Protein AF-A0AA40DHW9-F1 (afdb_monomer)

Organism: NCBI:txid314023

Foldseek 3Di:
DVVVVVVVCCCVQPVCLCPPDPCNPFAALDPCASRALPVVVVCVVVVNNVVSVVVSCVPRHQWHRNHNPDIDGRDDVVVCCVVVVPDDDPPVCVVCCVVPDD

Mean predicted aligned error: 4.31 Å

Sequence (102 aa):
VAAALFAFLTYRFIFWPAFFSPLAQIPNAHWSAPFSRFWILRVRFSHRENRTLHAAHRRLGAVVRVGPNELSIGDLDGVRTVYQGGFEKTSWYSVFDNYGYV

Structure (mmCIF, N/CA/C/O backbone):
data_AF-A0AA40DHW9-F1
#
_entry.id   AF-A0AA40DHW9-F1
#
loop_
_atom_site.group_PDB
_atom_site.id
_atom_site.type_symbol
_atom_site.label_atom_id
_atom_site.label_alt_id
_atom_site.label_comp_id
_atom_site.label_asym_id
_atom_site.label_entity_id
_atom_site.label_seq_id
_atom_site.pdbx_PDB_ins_code
_atom_site.Cartn_x
_atom_site.Cartn_y
_atom_site.Cartn_z
_atom_site.occupancy
_atom_site.B_iso_or_equiv
_atom_site.auth_seq_id
_atom_site.auth_comp_id
_atom_site.auth_asym_id
_atom_site.auth_atom_id
_atom_site.pdbx_PDB_model_num
ATOM 1 N N . VAL A 1 1 ? 25.346 -11.043 -17.309 1.00 87.75 1 VAL A N 1
ATOM 2 C CA . VAL A 1 1 ? 24.806 -9.718 -16.903 1.00 87.75 1 VAL A CA 1
ATOM 3 C C . VAL A 1 1 ? 23.286 -9.645 -17.045 1.00 87.75 1 VAL A C 1
ATOM 5 O O . VAL A 1 1 ? 22.631 -9.458 -16.031 1.00 87.75 1 VAL A O 1
ATOM 8 N N . ALA A 1 2 ? 22.704 -9.874 -18.232 1.00 94.19 2 ALA A N 1
ATOM 9 C CA . ALA A 1 2 ? 21.247 -9.785 -18.439 1.00 94.19 2 ALA A CA 1
ATOM 10 C C . ALA A 1 2 ? 20.409 -10.697 -17.515 1.00 94.19 2 ALA A C 1
ATOM 12 O O . ALA A 1 2 ? 19.457 -10.230 -16.900 1.00 94.19 2 ALA A O 1
ATOM 13 N N . ALA A 1 3 ? 20.800 -11.966 -17.343 1.00 96.00 3 ALA A N 1
ATOM 14 C CA . ALA A 1 3 ? 20.094 -12.897 -16.454 1.00 96.00 3 ALA A CA 1
ATOM 15 C C . ALA A 1 3 ? 20.146 -12.476 -14.972 1.00 96.00 3 ALA A C 1
ATOM 17 O O . ALA A 1 3 ? 19.140 -12.544 -14.272 1.00 96.00 3 ALA A O 1
ATOM 18 N N . ALA A 1 4 ? 21.299 -11.986 -14.504 1.00 96.62 4 ALA A N 1
ATOM 19 C CA . ALA A 1 4 ? 21.457 -11.491 -13.135 1.00 96.62 4 ALA A CA 1
ATOM 20 C C . ALA A 1 4 ? 20.624 -10.222 -12.892 1.00 96.62 4 ALA A C 1
ATOM 22 O O . ALA A 1 4 ? 19.980 -10.099 -11.854 1.00 96.62 4 ALA A O 1
ATOM 23 N N . LEU A 1 5 ? 20.578 -9.314 -13.873 1.00 97.69 5 LEU A N 1
ATOM 24 C CA . LEU A 1 5 ? 19.725 -8.128 -13.821 1.00 97.69 5 LEU A CA 1
ATOM 25 C C . LEU A 1 5 ? 18.243 -8.516 -13.787 1.00 97.69 5 LEU A C 1
ATOM 27 O O . LEU A 1 5 ? 17.499 -8.016 -12.950 1.00 97.69 5 LEU A O 1
ATOM 31 N N . PHE A 1 6 ? 17.819 -9.442 -14.647 1.00 97.50 6 PHE A N 1
ATOM 32 C CA . PHE A 1 6 ? 16.447 -9.944 -14.662 1.00 97.50 6 PHE A CA 1
ATOM 33 C C . PHE A 1 6 ? 16.053 -10.571 -13.317 1.00 97.50 6 PHE A C 1
ATOM 35 O O . PHE A 1 6 ? 15.005 -10.235 -12.763 1.00 97.50 6 PHE A O 1
ATOM 42 N N . ALA A 1 7 ? 16.913 -11.422 -12.751 1.00 97.56 7 ALA A N 1
ATOM 43 C CA . ALA A 1 7 ? 16.692 -12.024 -11.441 1.00 97.56 7 ALA A CA 1
ATOM 44 C C . ALA A 1 7 ? 16.596 -10.961 -10.335 1.00 97.56 7 ALA A C 1
ATOM 46 O O . ALA A 1 7 ? 15.662 -10.989 -9.534 1.00 97.56 7 ALA A O 1
ATOM 47 N N . PHE A 1 8 ? 17.506 -9.981 -10.329 1.00 97.69 8 PHE A N 1
ATOM 48 C CA . PHE A 1 8 ? 17.500 -8.885 -9.361 1.00 97.69 8 PHE A CA 1
ATOM 49 C C . PHE A 1 8 ? 16.223 -8.038 -9.443 1.00 97.69 8 PHE A C 1
ATOM 51 O O . PHE A 1 8 ? 15.598 -7.767 -8.419 1.00 97.69 8 PHE A O 1
ATOM 58 N N . LEU A 1 9 ? 15.793 -7.656 -10.649 1.00 97.50 9 LEU A N 1
ATOM 59 C CA . LEU A 1 9 ? 14.568 -6.878 -10.850 1.00 97.50 9 LEU A CA 1
ATOM 60 C C . LEU A 1 9 ? 13.330 -7.672 -10.418 1.00 97.50 9 LEU A C 1
ATOM 62 O O . LEU A 1 9 ? 12.476 -7.146 -9.706 1.00 97.50 9 LEU A O 1
ATOM 66 N N . THR A 1 10 ? 13.262 -8.954 -10.776 1.00 96.88 10 THR A N 1
ATOM 67 C CA . THR A 1 10 ? 12.165 -9.843 -10.367 1.00 96.88 10 THR A CA 1
ATOM 68 C C . THR A 1 10 ? 12.104 -9.960 -8.844 1.00 96.88 10 THR A C 1
ATOM 70 O O . THR A 1 10 ? 11.043 -9.790 -8.242 1.00 96.88 10 THR A O 1
ATOM 73 N N . TYR A 1 11 ? 13.249 -10.169 -8.191 1.00 96.94 11 TYR A N 1
ATOM 74 C CA . TYR A 1 11 ? 13.334 -10.187 -6.734 1.00 96.94 11 TYR A CA 1
ATOM 75 C C . TYR A 1 11 ? 12.863 -8.862 -6.121 1.00 96.94 11 TYR A C 1
ATOM 77 O O . TYR A 1 11 ? 11.999 -8.850 -5.244 1.00 96.94 11 TYR A O 1
ATOM 85 N N . ARG A 1 12 ? 13.377 -7.733 -6.617 1.00 96.38 12 ARG A N 1
ATOM 86 C CA . ARG A 1 12 ? 13.146 -6.407 -6.037 1.00 96.38 12 ARG A CA 1
ATOM 87 C C . ARG A 1 12 ? 11.726 -5.874 -6.235 1.00 96.38 12 ARG A C 1
ATOM 89 O O . ARG A 1 12 ? 11.242 -5.146 -5.363 1.00 96.38 12 ARG A O 1
ATOM 96 N N . PHE A 1 13 ? 11.088 -6.182 -7.363 1.00 95.56 13 PHE A N 1
ATOM 97 C CA . PHE A 1 13 ? 9.781 -5.631 -7.738 1.00 95.56 13 PHE A CA 1
ATOM 98 C C . PHE A 1 13 ? 8.621 -6.617 -7.586 1.00 95.56 13 PHE A C 1
ATOM 100 O O . PHE A 1 13 ? 7.480 -6.168 -7.543 1.00 95.56 13 PHE A O 1
ATOM 107 N N . ILE A 1 14 ? 8.884 -7.922 -7.463 1.00 95.50 14 ILE A N 1
ATOM 108 C CA . ILE A 1 14 ? 7.839 -8.939 -7.277 1.00 95.50 14 ILE A CA 1
ATOM 109 C C . ILE A 1 14 ? 7.976 -9.596 -5.901 1.00 95.50 14 ILE A C 1
ATOM 111 O O . ILE A 1 14 ? 7.112 -9.428 -5.045 1.00 95.50 14 ILE A O 1
ATOM 115 N N . PHE A 1 15 ? 9.074 -10.297 -5.628 1.00 96.62 15 PHE A N 1
ATOM 116 C CA . PHE A 1 15 ? 9.171 -11.081 -4.391 1.00 96.62 15 PHE A CA 1
ATOM 117 C C . PHE A 1 15 ? 9.261 -10.211 -3.130 1.00 96.62 15 PHE A C 1
ATOM 119 O O . PHE A 1 15 ? 8.547 -10.450 -2.157 1.00 96.62 15 PHE A O 1
ATOM 126 N N . TRP A 1 16 ? 10.084 -9.163 -3.157 1.00 96.56 16 TRP A N 1
ATOM 127 C CA . TRP A 1 16 ? 10.252 -8.247 -2.030 1.00 96.56 16 TRP A CA 1
ATOM 128 C C . TRP A 1 16 ? 8.942 -7.590 -1.563 1.00 96.56 16 TRP A C 1
ATOM 130 O O . TRP A 1 16 ? 8.574 -7.777 -0.402 1.00 96.56 16 TRP A O 1
ATOM 140 N N . PRO A 1 17 ? 8.194 -6.854 -2.409 1.00 96.00 17 PRO A N 1
ATOM 141 C CA . PRO A 1 17 ? 6.962 -6.204 -1.965 1.00 96.00 17 PRO A CA 1
ATOM 142 C C . PRO A 1 17 ? 5.869 -7.186 -1.530 1.00 96.00 17 PRO A C 1
ATOM 144 O O . PRO A 1 17 ? 5.068 -6.834 -0.660 1.00 96.00 17 PRO A O 1
ATOM 147 N N . ALA A 1 18 ? 5.826 -8.385 -2.120 1.00 95.00 18 ALA A N 1
ATOM 148 C CA . ALA A 1 18 ? 4.813 -9.390 -1.820 1.00 95.00 18 ALA A CA 1
ATOM 149 C C . ALA A 1 18 ? 5.055 -10.111 -0.489 1.00 95.00 18 ALA A C 1
ATOM 151 O O . ALA A 1 18 ? 4.102 -10.303 0.260 1.00 95.00 18 ALA A O 1
ATOM 152 N N . PHE A 1 19 ? 6.304 -10.490 -0.196 1.00 95.69 19 PHE A N 1
ATOM 153 C CA . PHE A 1 19 ? 6.605 -11.427 0.895 1.00 95.69 19 PHE A CA 1
ATOM 154 C C . PHE A 1 19 ? 7.520 -10.861 1.982 1.00 95.69 19 PHE A C 1
ATOM 156 O O . PHE A 1 19 ? 7.402 -11.262 3.134 1.00 95.69 19 PHE A O 1
ATOM 163 N N . PHE A 1 20 ? 8.420 -9.937 1.639 1.00 95.81 20 PHE A N 1
ATOM 164 C CA . PHE A 1 20 ? 9.495 -9.507 2.544 1.00 95.81 20 PHE A CA 1
ATOM 165 C C . PHE A 1 20 ? 9.346 -8.069 3.048 1.00 95.81 20 PHE A C 1
ATOM 167 O O . PHE A 1 20 ? 10.008 -7.676 4.004 1.00 95.81 20 PHE A O 1
ATOM 174 N N . SER A 1 21 ? 8.485 -7.261 2.423 1.00 95.06 21 SER A N 1
ATOM 175 C CA . SER A 1 21 ? 8.234 -5.903 2.907 1.00 95.06 21 SER A CA 1
ATOM 176 C C . SER A 1 21 ? 7.586 -5.925 4.300 1.00 95.06 21 SER A C 1
ATOM 178 O O . SER A 1 21 ? 6.760 -6.800 4.557 1.00 95.06 21 SER A O 1
ATOM 180 N N . PRO A 1 22 ? 7.842 -4.930 5.170 1.00 95.12 22 PRO A N 1
ATOM 181 C CA . PRO A 1 22 ? 7.184 -4.843 6.480 1.00 95.12 22 PRO A CA 1
ATOM 182 C C . PRO A 1 22 ? 5.646 -4.818 6.406 1.00 95.12 22 PRO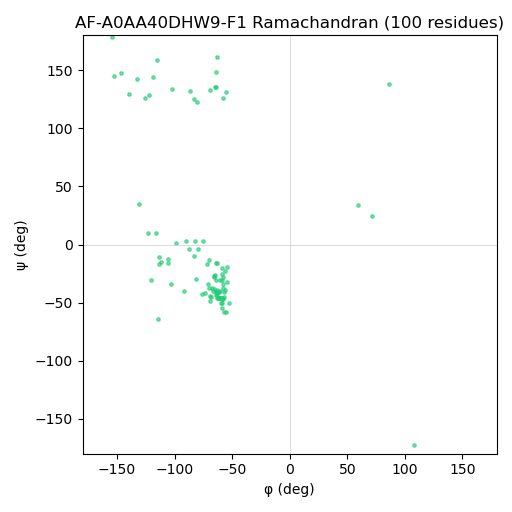 A C 1
ATOM 184 O O . PRO A 1 22 ? 4.963 -5.177 7.363 1.00 95.12 22 PRO A O 1
ATOM 187 N N . LEU A 1 23 ? 5.096 -4.419 5.252 1.00 96.25 23 LEU A N 1
ATOM 188 C CA . LEU A 1 23 ? 3.663 -4.380 4.972 1.00 96.25 23 LEU A CA 1
ATOM 189 C C . LEU A 1 23 ? 3.111 -5.715 4.429 1.00 96.25 23 LEU A C 1
ATOM 191 O O . LEU A 1 23 ? 1.909 -5.815 4.211 1.00 96.25 23 LEU A O 1
ATOM 195 N N . ALA A 1 24 ? 3.943 -6.736 4.188 1.00 95.69 24 ALA A N 1
ATOM 196 C CA . ALA A 1 24 ? 3.511 -8.026 3.629 1.00 95.69 24 ALA A CA 1
ATOM 197 C C . ALA A 1 24 ? 2.584 -8.813 4.572 1.00 95.69 24 ALA A C 1
ATOM 199 O O . ALA A 1 24 ? 1.740 -9.573 4.109 1.00 95.69 24 ALA A O 1
ATOM 200 N N . GLN A 1 25 ? 2.703 -8.586 5.884 1.00 96.19 25 GLN A N 1
ATOM 201 C CA . GLN A 1 25 ? 1.815 -9.159 6.903 1.00 96.19 25 GLN A CA 1
ATOM 202 C C . GLN A 1 25 ? 0.405 -8.548 6.904 1.00 96.19 25 GLN A C 1
ATOM 204 O O . GLN A 1 25 ? -0.513 -9.113 7.492 1.00 96.19 25 GLN A O 1
ATOM 209 N N . ILE A 1 26 ? 0.224 -7.386 6.268 1.00 97.69 26 ILE A N 1
ATOM 210 C CA . ILE A 1 26 ? -1.059 -6.688 6.243 1.00 97.69 26 ILE A CA 1
ATOM 211 C C . ILE A 1 2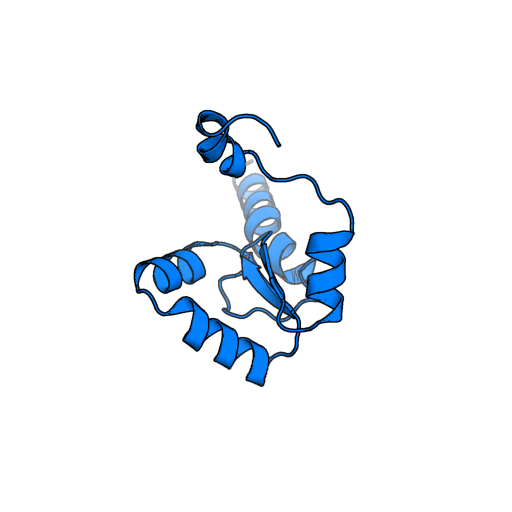6 ? -1.908 -7.221 5.080 1.00 97.69 26 ILE A C 1
ATOM 213 O O . ILE A 1 26 ? -1.416 -7.282 3.948 1.00 97.69 26 ILE A O 1
ATOM 217 N N . PRO A 1 27 ? -3.193 -7.556 5.306 1.00 97.75 27 PRO A N 1
ATOM 218 C CA . PRO A 1 27 ? -4.082 -8.014 4.247 1.00 97.75 27 PRO A CA 1
ATOM 219 C C . PRO A 1 27 ? -4.171 -7.024 3.081 1.00 97.75 27 PRO A C 1
ATOM 221 O O . PRO A 1 27 ? -4.422 -5.832 3.263 1.00 97.75 27 PRO A O 1
ATOM 224 N N . ASN A 1 28 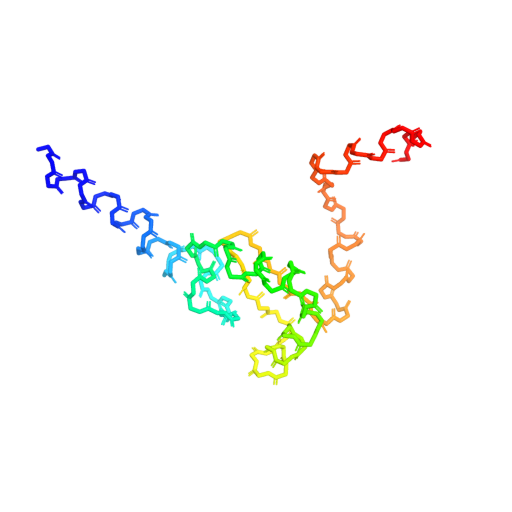? -4.011 -7.527 1.858 1.00 98.06 28 ASN A N 1
ATOM 225 C CA . ASN A 1 28 ? -4.102 -6.718 0.647 1.00 98.06 28 ASN A CA 1
ATOM 226 C C . ASN A 1 28 ? -5.566 -6.492 0.250 1.00 98.06 28 ASN A C 1
ATOM 228 O O . ASN A 1 28 ? -6.284 -7.450 -0.033 1.00 98.06 28 ASN A O 1
ATOM 232 N N . ALA A 1 29 ? -5.993 -5.231 0.135 1.00 97.81 29 ALA A N 1
ATOM 233 C CA . ALA A 1 29 ? -7.327 -4.887 -0.369 1.00 97.81 29 ALA A CA 1
ATOM 234 C C . ALA A 1 29 ? -7.516 -5.288 -1.846 1.00 97.81 29 ALA A C 1
ATOM 236 O O . ALA A 1 29 ? -8.631 -5.548 -2.298 1.00 97.81 29 ALA A O 1
ATOM 237 N N . HIS A 1 30 ? -6.413 -5.365 -2.593 1.00 98.06 30 HIS A N 1
ATOM 238 C CA . HIS A 1 30 ? -6.359 -5.840 -3.970 1.00 98.06 30 HIS A CA 1
ATOM 239 C C . HIS A 1 30 ? -5.029 -6.548 -4.231 1.00 98.06 30 HIS A C 1
ATOM 241 O O . HIS A 1 30 ? -4.001 -6.145 -3.692 1.00 98.06 30 HIS A O 1
ATOM 247 N N . TRP A 1 31 ? -5.014 -7.563 -5.099 1.00 97.00 31 TRP A N 1
ATOM 248 C CA . TRP A 1 31 ? -3.808 -8.355 -5.393 1.00 97.00 31 TRP A CA 1
ATOM 249 C C . TRP A 1 31 ? -2.638 -7.508 -5.912 1.00 97.00 31 TRP A C 1
ATOM 251 O O . TRP A 1 31 ? -1.481 -7.858 -5.705 1.00 97.00 31 TRP A O 1
ATOM 261 N N . SER A 1 32 ? -2.928 -6.377 -6.565 1.00 97.50 32 SER A N 1
ATOM 262 C CA . SER A 1 32 ? -1.901 -5.472 -7.086 1.00 97.50 32 SER A CA 1
ATOM 263 C C . SER A 1 32 ? -1.351 -4.492 -6.044 1.00 97.50 32 SER A C 1
ATOM 265 O O . SER A 1 32 ? -0.394 -3.784 -6.351 1.00 97.50 32 SER A O 1
ATOM 267 N N . ALA A 1 33 ? -1.959 -4.403 -4.854 1.00 97.75 33 ALA A N 1
ATOM 268 C CA . ALA A 1 33 ? -1.606 -3.418 -3.833 1.00 97.75 33 ALA A CA 1
ATOM 269 C C . ALA A 1 33 ? -0.122 -3.470 -3.427 1.00 97.75 33 ALA A C 1
ATOM 271 O O . ALA A 1 33 ? 0.473 -2.401 -3.316 1.00 97.75 33 ALA A O 1
ATOM 272 N N . PRO A 1 34 ? 0.535 -4.642 -3.304 1.00 97.75 34 PRO A N 1
ATOM 273 C CA . PRO A 1 34 ? 1.966 -4.686 -3.016 1.00 97.75 34 PRO A CA 1
ATOM 274 C C . PRO A 1 34 ? 2.850 -4.017 -4.071 1.00 97.75 34 PRO A C 1
ATOM 276 O O . PRO A 1 34 ? 3.911 -3.493 -3.744 1.00 97.75 34 PRO A O 1
ATOM 279 N N . PHE A 1 35 ? 2.418 -4.029 -5.333 1.00 97.19 35 PHE A N 1
ATOM 280 C CA . PHE A 1 35 ? 3.259 -3.688 -6.482 1.00 97.19 35 PHE A CA 1
ATOM 281 C C . PHE A 1 35 ? 2.978 -2.293 -7.034 1.00 97.19 35 PHE A C 1
ATOM 283 O O . PHE A 1 35 ? 3.883 -1.624 -7.524 1.00 97.19 35 PHE A O 1
ATOM 290 N N . SER A 1 36 ? 1.722 -1.843 -6.982 1.00 97.00 36 SER A N 1
ATOM 291 C CA . SER A 1 36 ? 1.307 -0.595 -7.618 1.00 97.00 36 SER A CA 1
ATOM 292 C C . SER A 1 36 ? 0.106 0.048 -6.933 1.00 97.00 36 SER A C 1
ATOM 294 O O . SER A 1 36 ? -0.837 -0.622 -6.514 1.00 97.00 36 SER A O 1
ATOM 296 N N . ARG A 1 37 ? 0.105 1.386 -6.910 1.00 97.12 37 ARG A N 1
ATOM 297 C CA . ARG A 1 37 ? -1.030 2.220 -6.476 1.00 97.12 37 ARG A CA 1
ATOM 298 C C . ARG A 1 37 ? -2.118 2.394 -7.539 1.00 97.12 37 ARG A C 1
ATOM 300 O O . ARG A 1 37 ? -3.134 3.026 -7.276 1.00 97.12 37 ARG A O 1
ATOM 307 N N . PHE A 1 38 ? -1.922 1.866 -8.747 1.00 98.19 38 PHE A N 1
ATOM 308 C CA . PHE A 1 38 ? -2.834 2.104 -9.868 1.00 98.19 38 PHE A CA 1
ATOM 309 C C . PHE A 1 38 ? -4.281 1.694 -9.561 1.00 98.19 38 PHE A C 1
ATOM 311 O O . PHE A 1 38 ? -5.212 2.425 -9.889 1.00 98.19 38 PHE A O 1
ATOM 318 N N . TRP A 1 39 ? -4.474 0.558 -8.882 1.00 98.12 39 TRP A N 1
ATOM 319 C CA . TRP A 1 39 ? -5.806 0.098 -8.493 1.00 98.12 39 TRP A CA 1
ATOM 320 C C . TRP A 1 39 ? -6.528 1.119 -7.604 1.00 98.1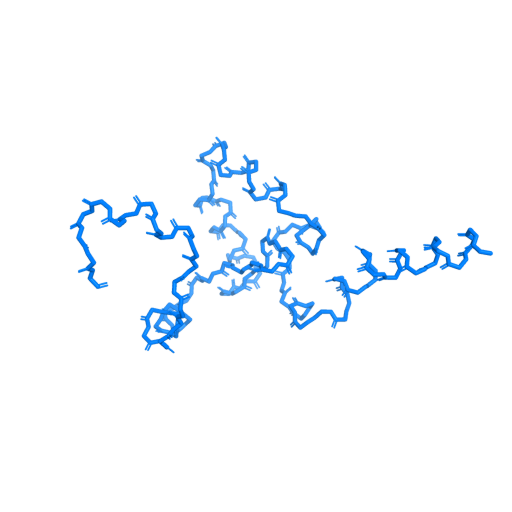2 39 TRP A C 1
ATOM 322 O O . TRP A 1 39 ? -7.622 1.558 -7.960 1.00 98.12 39 TRP A O 1
ATOM 332 N N . ILE A 1 40 ? -5.910 1.545 -6.496 1.00 98.31 40 ILE A N 1
ATOM 333 C CA . ILE A 1 40 ? -6.551 2.483 -5.566 1.00 98.31 40 ILE A CA 1
ATOM 334 C C . ILE A 1 40 ? -6.768 3.853 -6.218 1.00 98.31 40 ILE A C 1
ATOM 33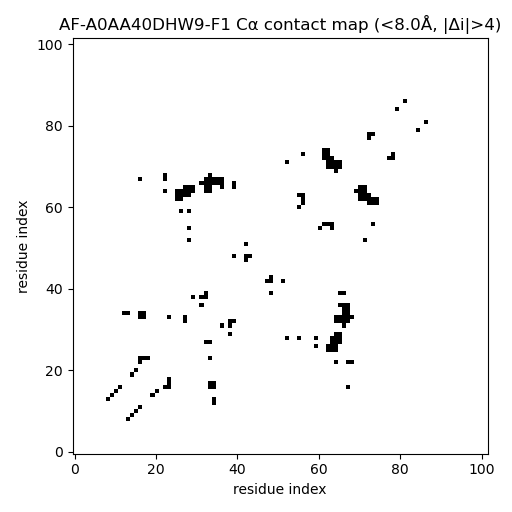6 O O . ILE A 1 40 ? -7.841 4.434 -6.075 1.00 98.31 40 ILE A O 1
ATOM 340 N N . LEU A 1 41 ? -5.820 4.329 -7.033 1.00 98.12 41 LEU A N 1
ATOM 341 C CA . LEU A 1 41 ? -5.980 5.575 -7.787 1.00 98.12 41 LEU A CA 1
ATOM 342 C C . LEU A 1 41 ? -7.157 5.512 -8.765 1.00 98.12 41 LEU A C 1
ATOM 344 O O . LEU A 1 41 ? -7.924 6.466 -8.857 1.00 98.12 41 LEU A O 1
ATOM 348 N N . ARG A 1 42 ? -7.357 4.385 -9.456 1.00 98.44 42 ARG A N 1
ATOM 349 C CA . ARG A 1 42 ? -8.518 4.194 -10.337 1.00 98.44 42 ARG A CA 1
ATOM 350 C C . ARG A 1 42 ? -9.831 4.209 -9.555 1.00 98.44 42 ARG A C 1
ATOM 352 O O . ARG A 1 42 ? -10.811 4.795 -10.017 1.00 98.44 42 ARG A O 1
ATOM 359 N N . VAL A 1 43 ? -9.867 3.574 -8.382 1.00 98.38 43 VAL A N 1
ATOM 360 C CA . VAL A 1 43 ? -11.049 3.573 -7.503 1.00 98.38 43 VAL A CA 1
ATOM 361 C C . VAL A 1 43 ? -11.373 4.992 -7.016 1.00 98.38 43 VAL A C 1
ATOM 363 O O . VAL A 1 43 ? -12.539 5.393 -7.069 1.00 98.38 43 VAL A O 1
ATOM 366 N N . ARG A 1 44 ? -10.352 5.758 -6.608 1.00 97.75 44 ARG A N 1
ATOM 367 C CA . ARG A 1 44 ? -10.453 7.178 -6.227 1.00 97.75 44 ARG A CA 1
ATOM 368 C C . ARG A 1 44 ? -10.964 8.035 -7.375 1.00 97.75 44 ARG A C 1
ATOM 370 O O . ARG A 1 44 ? -11.967 8.721 -7.223 1.00 97.75 44 ARG A O 1
ATOM 377 N N . PHE A 1 45 ? -10.354 7.903 -8.553 1.00 98.06 45 PHE A N 1
ATOM 378 C CA . PHE A 1 45 ? -10.779 8.598 -9.767 1.00 98.06 45 PHE A CA 1
ATOM 379 C C . PHE A 1 45 ? -12.235 8.280 -10.133 1.00 98.06 45 PHE A C 1
ATOM 381 O O . PHE A 1 45 ? -12.978 9.149 -10.568 1.00 98.06 45 PHE A O 1
ATOM 388 N N . SER A 1 46 ? -12.690 7.055 -9.867 1.00 98.06 46 SER A N 1
ATOM 389 C CA . SER A 1 46 ? -14.080 6.638 -10.095 1.00 98.06 46 SER A CA 1
ATOM 390 C C . SER A 1 46 ? -15.045 7.033 -8.969 1.00 98.06 46 SER A C 1
ATOM 392 O O . SER A 1 46 ? -16.207 6.637 -9.017 1.00 98.06 46 SER A O 1
ATOM 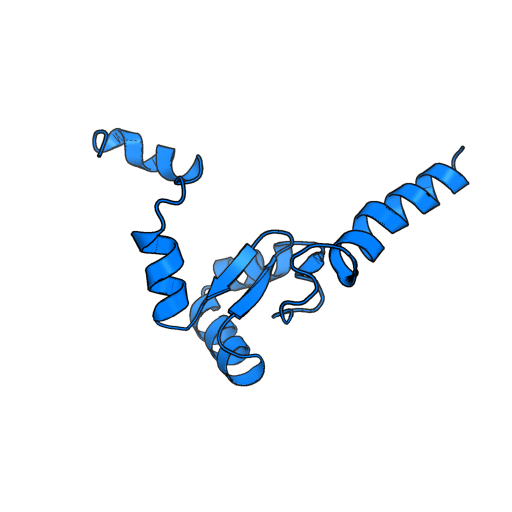394 N N . HIS A 1 47 ? -14.582 7.753 -7.940 1.00 97.81 47 HIS A N 1
ATOM 395 C CA . HIS A 1 47 ? -15.381 8.221 -6.800 1.00 97.81 47 HIS A CA 1
ATOM 396 C C . HIS A 1 47 ? -16.034 7.065 -6.016 1.00 97.81 47 HIS A C 1
ATOM 398 O O . HIS A 1 47 ? -17.153 7.159 -5.510 1.00 97.81 47 HIS A O 1
ATOM 404 N N . ARG A 1 48 ? -15.347 5.915 -5.935 1.00 98.00 48 ARG A N 1
ATOM 405 C CA . ARG A 1 48 ? -15.850 4.693 -5.275 1.00 98.00 48 ARG A CA 1
ATOM 406 C C . ARG A 1 48 ? -15.028 4.268 -4.061 1.00 98.00 48 ARG A C 1
ATOM 408 O O . ARG A 1 48 ? -15.268 3.176 -3.545 1.00 98.00 48 ARG A O 1
ATOM 415 N N . GLU A 1 49 ? -14.096 5.101 -3.602 1.00 97.44 49 GLU A N 1
ATOM 416 C CA . GLU A 1 49 ? -13.152 4.769 -2.526 1.00 97.44 49 GLU A CA 1
ATOM 417 C C . GLU A 1 49 ? -13.864 4.325 -1.250 1.00 97.44 49 GLU A C 1
ATOM 419 O O . GLU A 1 49 ? -13.699 3.174 -0.858 1.00 97.44 49 GLU A O 1
ATOM 424 N N . ASN A 1 50 ? -14.736 5.165 -0.683 1.00 97.06 50 ASN A N 1
ATOM 425 C CA . ASN A 1 50 ? -15.427 4.866 0.577 1.00 97.06 50 ASN A CA 1
ATOM 426 C C . ASN A 1 50 ? -16.135 3.507 0.558 1.00 97.06 50 ASN A C 1
ATOM 428 O O . ASN A 1 50 ? -15.919 2.676 1.432 1.00 97.06 50 ASN A O 1
ATOM 432 N N . ARG A 1 51 ? -16.933 3.234 -0.480 1.00 98.12 51 ARG A N 1
ATOM 433 C CA . ARG A 1 51 ? -17.637 1.949 -0.631 1.00 98.12 51 ARG A CA 1
ATOM 434 C C . ARG A 1 51 ? -16.670 0.774 -0.783 1.00 98.12 51 ARG A C 1
ATOM 436 O O . ARG A 1 51 ? -16.907 -0.285 -0.211 1.00 98.12 51 ARG A O 1
ATOM 443 N N . THR A 1 52 ? -15.604 0.953 -1.559 1.00 98.25 52 THR A N 1
ATOM 444 C CA . THR A 1 52 ? -14.629 -0.110 -1.841 1.00 98.25 52 THR A CA 1
ATOM 445 C C . THR A 1 52 ? -13.818 -0.456 -0.599 1.00 98.25 52 THR A C 1
ATOM 447 O O . THR A 1 52 ? -13.712 -1.627 -0.244 1.00 98.25 52 THR A O 1
ATOM 450 N N . LEU A 1 53 ? -13.286 0.555 0.090 1.00 98.00 53 LEU A N 1
ATOM 451 C CA . LEU A 1 53 ? -12.495 0.365 1.300 1.00 98.00 53 LEU A CA 1
ATOM 452 C C . LEU A 1 53 ? -13.363 -0.105 2.464 1.00 98.00 53 LEU A C 1
ATOM 454 O O . LEU A 1 53 ? -12.946 -1.004 3.183 1.00 98.00 53 LEU A O 1
ATOM 458 N N . HIS A 1 54 ? -14.598 0.386 2.601 1.00 97.81 54 HIS A N 1
ATOM 459 C CA . HIS A 1 54 ? -15.527 -0.130 3.608 1.00 97.81 54 HIS A CA 1
ATOM 460 C C . HIS A 1 54 ? -15.788 -1.632 3.422 1.00 97.81 54 HIS A C 1
ATOM 462 O O . HIS A 1 54 ? -15.694 -2.401 4.378 1.00 97.81 54 HIS A O 1
ATOM 468 N N . ALA A 1 55 ? -16.044 -2.079 2.188 1.00 98.12 55 ALA A N 1
ATOM 469 C CA . ALA A 1 55 ? -16.207 -3.502 1.892 1.00 98.12 55 ALA A CA 1
ATOM 470 C C . ALA A 1 55 ? -14.922 -4.309 2.164 1.00 98.12 55 ALA A C 1
ATOM 472 O O . ALA A 1 55 ? -14.994 -5.413 2.705 1.00 98.12 55 ALA A O 1
ATOM 473 N N . ALA A 1 56 ? -13.749 -3.758 1.835 1.00 98.12 56 ALA A N 1
ATOM 474 C CA . ALA A 1 56 ? -12.466 -4.390 2.132 1.00 98.12 56 ALA A CA 1
ATOM 475 C C . ALA A 1 56 ? -12.248 -4.542 3.645 1.00 98.12 56 ALA A C 1
ATOM 477 O O . ALA A 1 56 ? -11.928 -5.636 4.099 1.00 98.12 56 ALA A O 1
ATOM 478 N N . HIS A 1 57 ? -12.510 -3.495 4.429 1.00 98.06 57 HIS A N 1
ATOM 479 C CA . HIS A 1 57 ? -12.406 -3.523 5.887 1.00 98.06 57 HIS A CA 1
ATOM 480 C C . HIS A 1 57 ? -13.380 -4.518 6.527 1.00 98.06 57 HIS A C 1
ATOM 482 O O . HIS A 1 57 ? -12.996 -5.282 7.410 1.00 98.06 57 HIS A O 1
ATOM 488 N N . ARG A 1 58 ? -14.621 -4.596 6.028 1.00 97.69 58 ARG A N 1
ATOM 489 C CA . ARG A 1 58 ? -15.606 -5.603 6.460 1.00 97.69 58 ARG A CA 1
ATOM 490 C C . ARG A 1 58 ? -15.132 -7.042 6.236 1.00 97.69 58 ARG A C 1
ATOM 492 O O . ARG A 1 58 ? -15.541 -7.925 6.981 1.00 97.69 58 ARG A O 1
ATOM 499 N N . ARG A 1 59 ? -14.311 -7.280 5.208 1.00 97.69 59 ARG A N 1
ATOM 500 C CA . ARG A 1 59 ? -13.812 -8.611 4.835 1.00 97.69 59 ARG A CA 1
ATOM 501 C C . ARG A 1 59 ? -12.471 -8.963 5.482 1.00 97.69 59 ARG A C 1
ATOM 503 O O . ARG A 1 59 ? -12.256 -10.124 5.808 1.00 97.69 59 ARG A O 1
ATOM 510 N N . LEU A 1 60 ? -11.554 -8.003 5.569 1.00 97.81 60 LEU A N 1
ATOM 511 C CA . LEU A 1 60 ? -10.134 -8.236 5.859 1.00 97.81 60 LEU A CA 1
ATOM 512 C C . LEU A 1 60 ? -9.688 -7.674 7.215 1.00 97.81 60 LEU A C 1
ATOM 514 O O . LEU A 1 60 ? -8.592 -7.997 7.662 1.00 97.81 60 LEU A O 1
ATOM 518 N N . GLY A 1 61 ? -10.524 -6.866 7.869 1.00 96.69 61 GLY A N 1
ATOM 519 C CA . GLY A 1 61 ? -10.251 -6.289 9.182 1.00 96.69 61 GLY A CA 1
ATOM 520 C C . GLY A 1 61 ? -9.945 -4.791 9.159 1.00 96.69 61 GLY A C 1
ATOM 521 O O . GLY A 1 61 ? -10.088 -4.099 8.149 1.00 96.69 61 GLY A O 1
ATOM 522 N N . ALA A 1 62 ? -9.541 -4.277 10.319 1.00 96.56 62 ALA A N 1
ATOM 523 C CA . ALA A 1 62 ? -9.384 -2.848 10.581 1.00 96.56 62 ALA A CA 1
ATOM 524 C C . ALA A 1 62 ? -8.280 -2.164 9.762 1.00 96.56 62 ALA A C 1
ATOM 526 O O . ALA A 1 62 ? -8.404 -0.983 9.456 1.00 96.56 62 ALA A O 1
ATOM 527 N N . VAL A 1 63 ? -7.237 -2.888 9.354 1.00 97.56 63 VAL A N 1
ATOM 528 C CA . VAL A 1 63 ? -6.110 -2.335 8.593 1.00 97.56 63 VAL A CA 1
ATOM 529 C C . VAL A 1 63 ? -5.922 -3.142 7.317 1.00 97.56 63 VAL A C 1
ATOM 531 O O . VAL A 1 63 ? -5.782 -4.364 7.364 1.00 97.56 63 VAL A O 1
ATOM 534 N N . VAL A 1 64 ? -5.912 -2.463 6.171 1.00 98.19 64 VAL A N 1
ATOM 535 C CA . VAL A 1 64 ? -5.722 -3.097 4.859 1.00 98.19 64 VAL A CA 1
ATOM 536 C C . VAL A 1 64 ? -4.695 -2.340 4.029 1.00 98.19 64 VAL A C 1
ATOM 538 O O . VAL A 1 64 ? -4.645 -1.112 4.029 1.00 98.19 64 VAL A O 1
ATOM 541 N N . ARG A 1 65 ? -3.876 -3.071 3.275 1.00 98.31 65 ARG A N 1
ATOM 542 C CA . ARG A 1 65 ? -2.893 -2.503 2.351 1.00 98.31 65 ARG A CA 1
ATOM 543 C C . ARG A 1 65 ? -3.562 -2.149 1.028 1.00 98.31 65 ARG A C 1
ATOM 545 O O . ARG A 1 65 ? -4.172 -3.008 0.388 1.00 98.31 65 ARG A O 1
ATOM 552 N N . VAL A 1 66 ? -3.427 -0.894 0.604 1.00 98.19 66 VAL A N 1
ATOM 553 C CA . VAL A 1 66 ? -4.045 -0.362 -0.630 1.00 98.19 66 VAL A CA 1
ATOM 554 C C . VAL A 1 66 ? -3.016 0.016 -1.698 1.00 98.19 66 VAL A C 1
ATOM 556 O O . VAL A 1 66 ? -3.358 0.119 -2.876 1.00 98.19 66 VAL A O 1
ATOM 559 N N . GLY A 1 67 ? -1.748 0.155 -1.304 1.00 97.50 67 GLY A N 1
ATOM 560 C CA . GLY A 1 67 ? -0.621 0.403 -2.196 1.00 97.50 67 GLY A CA 1
ATOM 561 C C . GLY A 1 67 ? 0.708 -0.097 -1.613 1.00 97.50 67 GLY A C 1
ATOM 562 O O . GLY A 1 67 ? 0.744 -0.600 -0.485 1.00 97.50 67 GLY A O 1
ATOM 563 N N . PRO A 1 68 ? 1.827 0.047 -2.353 1.00 96.31 68 PRO A N 1
ATOM 564 C CA . PRO A 1 68 ? 3.107 -0.533 -1.946 1.00 96.31 68 PRO A CA 1
ATOM 565 C C . PRO A 1 68 ? 3.577 -0.043 -0.576 1.00 96.31 68 PRO A C 1
ATOM 567 O O . PRO A 1 68 ? 4.083 -0.844 0.204 1.00 96.31 68 PRO A O 1
ATOM 570 N N . ASN A 1 69 ? 3.325 1.237 -0.284 1.00 95.06 69 ASN A N 1
ATOM 571 C CA . ASN A 1 69 ? 3.669 1.932 0.957 1.00 95.06 69 ASN A CA 1
ATOM 572 C C . ASN A 1 69 ? 2.449 2.691 1.516 1.00 95.06 69 ASN A C 1
ATOM 574 O O . ASN A 1 69 ? 2.584 3.816 1.984 1.00 95.06 69 ASN A O 1
ATOM 578 N N . GLU A 1 70 ? 1.241 2.141 1.360 1.00 95.56 70 GLU A N 1
ATOM 579 C CA . GLU A 1 70 ? -0.002 2.833 1.720 1.00 95.56 70 GLU A CA 1
ATOM 580 C C . GLU A 1 70 ? -0.996 1.871 2.378 1.00 95.56 70 GLU A C 1
ATOM 582 O O . GLU A 1 70 ? -1.285 0.791 1.845 1.00 95.56 70 GLU A O 1
ATOM 587 N N . LEU A 1 71 ? -1.521 2.288 3.531 1.00 96.44 71 LEU A N 1
ATOM 588 C CA . LEU A 1 71 ? -2.488 1.555 4.340 1.00 96.44 71 LEU A CA 1
ATOM 589 C C . LEU A 1 71 ? -3.781 2.362 4.466 1.00 96.44 71 LEU A C 1
ATOM 591 O O . LEU A 1 71 ? -3.750 3.583 4.583 1.00 96.44 71 LEU A O 1
ATOM 595 N N . SER A 1 72 ? -4.906 1.657 4.477 1.00 97.31 72 SER A N 1
ATOM 596 C CA . SER A 1 72 ? -6.195 2.175 4.922 1.00 97.31 72 SER A CA 1
ATOM 597 C C . SER A 1 72 ? -6.469 1.634 6.319 1.00 97.31 72 SER A C 1
ATOM 599 O O . SER A 1 72 ? -6.272 0.441 6.567 1.00 97.31 72 SER A O 1
ATOM 601 N N . ILE A 1 73 ? -6.902 2.513 7.219 1.00 96.88 73 ILE A N 1
ATOM 602 C CA . ILE A 1 73 ? -7.148 2.233 8.635 1.00 96.88 73 ILE A CA 1
ATOM 603 C C . ILE A 1 73 ? -8.608 2.583 8.928 1.00 96.88 73 ILE A C 1
ATOM 605 O O . ILE A 1 73 ? -9.068 3.669 8.581 1.00 96.88 73 ILE A O 1
ATOM 609 N N . GLY A 1 74 ? -9.334 1.644 9.531 1.00 94.31 74 GLY A N 1
ATOM 610 C CA . GLY A 1 74 ? -10.774 1.721 9.773 1.00 94.31 74 GLY A CA 1
ATOM 611 C C . GLY A 1 74 ? -11.180 1.587 11.243 1.00 94.31 74 GLY A C 1
ATOM 612 O O . GLY A 1 74 ? -12.369 1.430 11.512 1.00 94.31 74 GLY A O 1
ATOM 613 N N . ASP A 1 75 ? -10.232 1.615 12.182 1.00 93.62 75 ASP A N 1
ATOM 614 C CA . ASP A 1 75 ? -10.480 1.554 13.625 1.00 93.62 75 ASP A CA 1
ATOM 615 C C . ASP A 1 75 ? -10.060 2.835 14.358 1.00 93.62 75 ASP A C 1
ATOM 617 O O . ASP A 1 75 ? -9.248 3.631 13.884 1.00 93.62 75 ASP A O 1
ATOM 621 N N . LEU A 1 76 ? -10.645 3.035 15.540 1.00 92.81 76 LEU A N 1
ATOM 622 C CA . LEU A 1 76 ? -10.485 4.263 16.314 1.00 92.81 76 LEU A CA 1
ATOM 623 C C . LEU A 1 76 ? -9.059 4.442 16.851 1.00 92.81 76 LEU A C 1
ATOM 625 O O . LEU A 1 76 ? -8.562 5.567 16.891 1.00 92.81 76 LEU A O 1
ATOM 629 N N . ASP A 1 77 ? -8.407 3.356 17.260 1.00 93.88 77 ASP A N 1
ATOM 630 C CA . ASP A 1 77 ? -7.074 3.423 17.853 1.00 93.88 77 ASP A CA 1
ATOM 631 C C . ASP A 1 77 ? -6.024 3.721 16.786 1.00 93.88 77 ASP A C 1
ATOM 633 O O . ASP A 1 77 ? -5.205 4.616 16.983 1.00 93.88 77 ASP A O 1
ATOM 637 N N . GLY A 1 78 ? -6.119 3.099 15.608 1.00 92.44 78 GLY A N 1
ATOM 638 C CA . GLY A 1 78 ? -5.271 3.439 14.470 1.00 92.44 78 GLY A CA 1
ATOM 639 C C . GLY A 1 78 ? -5.431 4.896 1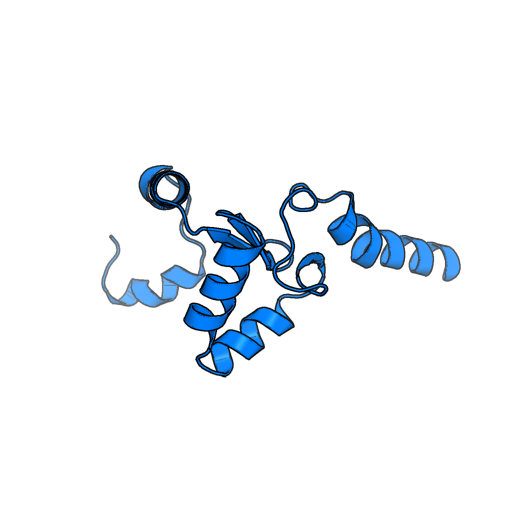4.017 1.00 92.44 78 GLY A C 1
ATOM 640 O O . GLY A 1 78 ? -4.435 5.573 13.748 1.00 92.44 78 GLY A O 1
ATOM 641 N N . VAL A 1 79 ? -6.661 5.426 14.000 1.00 91.94 79 VAL A N 1
ATOM 642 C CA . VAL A 1 79 ? -6.905 6.855 13.723 1.00 91.94 79 VAL A CA 1
ATOM 643 C C . VAL A 1 79 ? -6.234 7.738 14.778 1.00 91.94 79 VAL A C 1
ATOM 645 O O . VAL A 1 79 ? -5.542 8.691 14.418 1.00 91.94 79 VAL A O 1
ATOM 648 N N . ARG A 1 80 ? -6.363 7.417 16.071 1.00 93.31 80 ARG A N 1
ATOM 649 C CA . ARG A 1 80 ? -5.656 8.149 17.136 1.00 93.31 80 ARG A CA 1
ATOM 650 C C . ARG A 1 80 ? -4.146 8.092 16.940 1.00 93.31 80 ARG A C 1
ATOM 652 O O . ARG A 1 80 ? -3.508 9.135 16.998 1.00 93.31 80 ARG A O 1
ATOM 659 N N . THR A 1 81 ? -3.579 6.924 16.643 1.00 94.06 81 THR A N 1
ATOM 660 C CA . THR A 1 81 ? -2.142 6.773 16.391 1.00 94.06 81 THR A CA 1
ATOM 661 C C . THR A 1 81 ? -1.673 7.665 15.245 1.00 94.06 81 THR A C 1
ATOM 663 O O . THR A 1 81 ? -0.689 8.374 15.411 1.00 94.06 81 THR A O 1
ATOM 666 N N . VAL A 1 82 ? -2.369 7.693 14.106 1.00 92.56 82 VAL A N 1
ATOM 667 C CA . VAL A 1 82 ? -1.9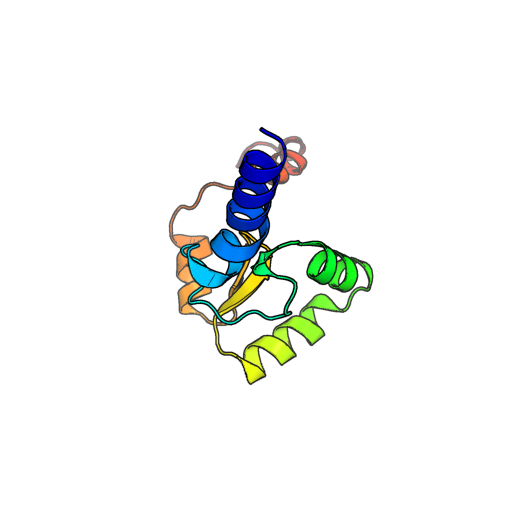42 8.509 12.956 1.00 92.56 82 VAL A CA 1
ATOM 668 C C . VAL A 1 82 ? -2.067 10.007 13.240 1.00 92.56 82 VAL A C 1
ATOM 670 O O . VAL A 1 82 ? -1.140 10.760 12.953 1.00 92.56 82 VAL A O 1
ATOM 673 N N . TYR A 1 83 ? -3.186 10.451 13.815 1.00 89.69 83 TYR A N 1
ATOM 674 C CA . TYR A 1 83 ? -3.438 11.882 14.015 1.00 89.69 83 TYR A CA 1
ATOM 675 C C . TYR A 1 83 ? -2.753 12.466 15.257 1.00 89.69 83 TYR A C 1
ATOM 677 O O . TYR A 1 83 ? -2.421 13.648 15.259 1.00 89.69 83 TYR A O 1
ATOM 685 N N . GLN A 1 84 ? -2.542 11.672 16.309 1.00 92.19 84 GLN A N 1
ATOM 686 C CA . GLN A 1 84 ? -1.941 12.121 17.575 1.00 92.19 84 GLN A CA 1
ATOM 687 C C . GLN A 1 84 ? -0.496 11.644 17.760 1.00 92.19 84 GLN A C 1
ATOM 689 O O . GLN A 1 84 ? 0.198 12.144 18.638 1.00 92.19 84 GLN A O 1
ATOM 694 N N . GLY A 1 85 ? -0.016 10.703 16.942 1.00 88.56 85 GLY A N 1
ATOM 695 C CA . GLY A 1 85 ? 1.328 10.127 17.057 1.00 88.56 85 GLY A CA 1
ATOM 696 C C . GLY A 1 85 ? 2.467 11.021 16.565 1.00 88.56 85 GLY A C 1
ATOM 697 O O . GLY A 1 85 ? 3.609 10.575 16.562 1.00 88.56 85 GLY A O 1
ATOM 698 N N . GLY A 1 86 ? 2.184 12.255 16.136 1.00 88.19 86 GLY A N 1
ATOM 699 C CA . GLY A 1 86 ? 3.214 13.209 15.711 1.00 88.19 86 GLY A CA 1
ATOM 700 C C . GLY A 1 86 ? 3.880 12.870 14.374 1.00 88.19 86 GLY A C 1
ATOM 701 O O . GLY A 1 86 ? 5.014 13.276 14.142 1.00 88.19 86 GLY A O 1
ATOM 702 N N . PHE A 1 87 ? 3.205 12.121 13.497 1.00 89.81 87 PHE A N 1
ATOM 703 C CA . PHE A 1 87 ? 3.722 11.825 12.162 1.00 89.81 87 PHE A CA 1
ATOM 704 C C . PHE A 1 87 ? 3.847 13.099 11.320 1.00 89.81 87 PHE A C 1
ATOM 706 O O . PHE A 1 87 ? 2.930 13.923 11.267 1.00 89.81 87 PHE A O 1
ATOM 713 N N . GLU A 1 88 ? 4.972 13.234 10.621 1.00 89.19 88 GLU A N 1
ATOM 714 C CA . GLU A 1 88 ? 5.198 14.353 9.713 1.00 89.19 88 GLU A CA 1
ATOM 715 C C . GLU A 1 88 ? 4.220 14.310 8.535 1.00 89.19 88 GLU A C 1
ATOM 717 O O . GLU A 1 88 ? 3.985 13.272 7.905 1.00 89.19 88 GLU A O 1
ATOM 722 N N . LYS A 1 89 ? 3.658 15.474 8.206 1.00 86.31 89 LYS A N 1
ATOM 723 C CA . LYS A 1 89 ? 2.856 15.637 6.996 1.00 86.31 89 LYS A CA 1
ATOM 724 C C . LYS A 1 89 ? 3.777 15.531 5.785 1.00 86.31 89 LYS A C 1
ATOM 726 O O . LYS A 1 89 ? 4.821 16.170 5.719 1.00 86.31 89 LYS A O 1
ATOM 731 N N . THR A 1 90 ? 3.370 14.741 4.795 1.00 88.00 90 THR A N 1
ATOM 732 C CA . THR A 1 90 ? 4.114 14.646 3.531 1.00 88.00 90 THR A CA 1
ATOM 733 C C . THR A 1 90 ? 4.135 15.988 2.798 1.00 88.00 90 THR A C 1
ATOM 735 O O . THR A 1 90 ? 3.238 16.810 2.994 1.00 88.00 90 THR A O 1
ATOM 738 N N . SER A 1 91 ? 5.066 16.150 1.854 1.00 90.06 91 SER A N 1
ATOM 739 C CA . SER A 1 91 ? 5.161 17.338 0.994 1.00 90.06 91 SER A CA 1
ATOM 740 C C . SER A 1 91 ? 3.875 17.681 0.239 1.00 90.06 91 SER A C 1
ATOM 742 O O . SER A 1 91 ? 3.712 18.821 -0.162 1.00 90.06 91 SER A O 1
ATOM 744 N N . TRP A 1 92 ? 2.929 16.747 0.079 1.00 85.50 92 TRP A N 1
ATOM 745 C CA . TRP A 1 92 ? 1.609 17.044 -0.486 1.00 85.50 92 TRP A CA 1
ATOM 746 C C . TRP A 1 92 ? 0.884 18.183 0.250 1.00 85.50 92 TRP A C 1
ATOM 748 O O . TRP A 1 92 ? 0.166 18.949 -0.383 1.00 85.50 92 TRP A O 1
ATOM 758 N N . TYR A 1 93 ? 1.098 18.331 1.562 1.00 86.44 93 TYR A N 1
ATOM 759 C CA . TYR A 1 93 ? 0.469 19.392 2.349 1.00 86.44 93 TYR A CA 1
ATOM 760 C C . TYR A 1 93 ? 1.005 20.794 2.045 1.00 86.44 93 TYR A C 1
ATOM 762 O O . TYR A 1 93 ? 0.326 21.752 2.405 1.00 86.44 93 TYR A O 1
ATOM 770 N N . SER A 1 94 ? 2.130 20.933 1.330 1.00 88.56 94 SER A N 1
ATOM 771 C CA . SER A 1 94 ? 2.617 22.253 0.903 1.00 88.56 94 SER A CA 1
ATOM 772 C C . SER A 1 94 ? 1.647 22.962 -0.047 1.00 88.56 94 SER A C 1
ATOM 774 O O . SER A 1 94 ? 1.696 24.177 -0.214 1.00 88.56 94 SER A O 1
ATOM 776 N N . VAL A 1 95 ? 0.693 22.226 -0.632 1.00 88.62 95 VAL A N 1
ATOM 777 C CA . VAL A 1 95 ? -0.418 22.807 -1.397 1.00 88.62 95 VAL A CA 1
ATOM 778 C C . VAL A 1 95 ? -1.266 23.779 -0.569 1.00 88.62 95 VAL A C 1
ATOM 780 O O . VAL A 1 95 ? -1.967 24.598 -1.150 1.00 88.62 95 VAL A O 1
ATOM 783 N N . PHE A 1 96 ? -1.211 23.691 0.765 1.00 85.94 96 PHE A N 1
ATOM 784 C CA . PHE A 1 96 ? -1.929 24.574 1.681 1.00 85.94 96 PHE A CA 1
ATOM 785 C C . PHE A 1 96 ? -1.065 25.710 2.245 1.00 85.94 96 PHE A C 1
ATOM 787 O O . PHE A 1 96 ? -1.584 26.519 3.013 1.00 85.94 96 PHE A O 1
ATOM 794 N N . ASP A 1 97 ? 0.213 25.827 1.864 1.00 87.06 97 ASP A N 1
ATOM 795 C CA . ASP A 1 97 ? 1.116 26.871 2.382 1.00 87.06 97 ASP A CA 1
ATOM 796 C C . ASP A 1 97 ? 0.589 28.289 2.090 1.00 87.06 97 ASP A C 1
ATOM 798 O O . ASP A 1 97 ? 0.857 29.240 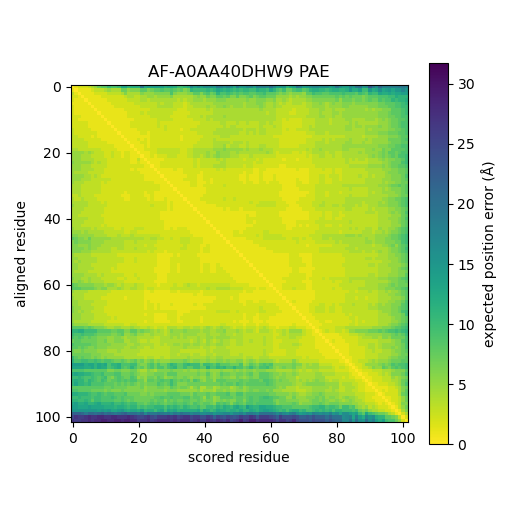2.827 1.00 87.06 97 ASP A O 1
ATOM 802 N N . ASN A 1 98 ? -0.234 28.436 1.047 1.00 87.44 98 ASN A N 1
ATOM 803 C CA . ASN A 1 98 ? -0.891 29.691 0.687 1.00 87.44 98 ASN A CA 1
ATOM 804 C C . ASN A 1 98 ? -1.885 30.205 1.749 1.00 87.44 98 ASN A C 1
ATOM 806 O O . ASN A 1 98 ? -2.291 31.363 1.672 1.00 87.44 98 ASN A O 1
ATOM 810 N N . TYR A 1 99 ? -2.306 29.369 2.703 1.00 83.94 99 TYR A N 1
ATOM 811 C CA . TYR A 1 99 ? -3.208 29.752 3.794 1.00 83.94 99 TYR A CA 1
ATOM 812 C C . TYR A 1 99 ? -2.467 30.250 5.049 1.00 83.94 99 TYR A C 1
ATOM 814 O O . TYR A 1 99 ? -3.115 30.597 6.035 1.00 83.94 99 TYR A O 1
ATOM 822 N N . GLY A 1 100 ? -1.133 30.342 4.998 1.00 73.88 100 GLY A N 1
ATOM 823 C CA . GLY A 1 100 ? -0.286 30.644 6.150 1.00 73.88 100 GLY A CA 1
ATOM 824 C C . GLY A 1 100 ? 0.063 29.372 6.921 1.00 73.88 100 GLY A C 1
ATOM 825 O O . GLY A 1 100 ? -0.771 28.485 7.093 1.00 73.88 100 GLY A O 1
ATOM 826 N N . TYR A 1 101 ? 1.321 29.267 7.351 1.00 58.88 101 TYR A N 1
ATOM 827 C CA . TYR A 1 101 ? 1.806 28.128 8.127 1.00 58.88 101 TYR A CA 1
ATOM 828 C C . TYR A 1 101 ? 0.985 27.970 9.418 1.00 58.88 101 TYR A C 1
ATOM 830 O O . TYR A 1 101 ? 0.876 28.917 10.199 1.00 58.88 101 TYR A O 1
ATOM 838 N N . VAL A 1 102 ? 0.442 26.772 9.639 1.00 54.59 102 VAL A N 1
ATOM 839 C CA . VAL A 1 102 ? 0.036 26.268 10.963 1.00 54.59 102 VAL A CA 1
ATOM 840 C C . VAL A 1 102 ? 1.019 25.215 11.427 1.00 54.59 102 VAL A C 1
ATOM 842 O O . VAL A 1 102 ? 1.275 24.271 10.641 1.00 54.59 102 VAL A O 1
#

Radius of gyration: 16.79 Å; Cα contacts (8 Å, |Δi|>4): 98; chains: 1; bounding box: 42×44×36 Å

Secondary structure (DSSP, 8-state):
-HHHHHHHHHIIIIIIIIIISTTTTSPBSSTTTTT-SHHHHHHHHTT-HHHHHHHHHHHH-SEEEEETTEEEE-SHHHHHHHHHTTPPPPGGGGGGGGG---

Solvent-accessible surface area (backbone atoms only — not comparable to full-atom values): 5951 Å² total; per-residue (Å²): 108,70,68,60,51,53,51,50,50,47,42,63,61,48,51,34,37,55,67,68,35,92,64,36,85,42,46,62,66,40,96,52,9,42,69,37,48,63,65,50,51,50,35,48,74,67,74,41,42,70,65,50,52,51,53,38,35,76,73,64,38,52,50,31,24,44,19,60,90,39,75,46,73,73,43,72,64,58,50,47,48,59,76,70,61,74,65,80,80,58,78,77,59,58,79,50,52,89,77,55,89,126

pLDDT: mean 94.16, std 6.79, range [54.59, 98.44]